Protein AF-A0A1X1W3M1-F1 (afdb_monomer)

Secondary structure (DSSP, 8-state):
--HHHHHHHHHHHHH-TT--THHHHHHHHHTT-SSPPPHHHHHHHHHHTTSS--------TT-S--

pLDDT: mean 84.22, std 10.46, range [52.62, 93.06]

Nearest PDB structures (foldseek):
  6pax-assembly1_A  TM=8.932E-01  e=8.999E-01  Homo sapiens
  1mdm-assembly1_A  TM=8.462E-01  e=1.290E+00  Homo sapiens

Sequence (66 aa):
MPAQLEAALLEQGRSRPYWVPRRPVFELDKRGVRPVPSESAAYRASVRAQMVDPRPRVSTRRRWGR

Structure (mmCIF, N/CA/C/O backbone):
data_AF-A0A1X1W3M1-F1
#
_entry.id   AF-A0A1X1W3M1-F1
#
loop_
_atom_site.group_PDB
_atom_site.id
_atom_site.type_symbol
_atom_site.label_atom_id
_atom_site.label_alt_id
_atom_site.label_comp_id
_atom_site.label_asym_id
_atom_site.label_entity_id
_atom_site.label_seq_id
_atom_site.pdbx_PDB_ins_code
_atom_site.Cartn_x
_atom_site.Cartn_y
_atom_site.Cartn_z
_atom_site.occupancy
_atom_site.B_iso_or_equiv
_atom_site.auth_seq_id
_atom_site.auth_comp_id
_atom_site.auth_asym_id
_atom_site.auth_atom_id
_atom_site.pdbx_PDB_model_num
ATOM 1 N N . MET A 1 1 ? -0.153 -3.663 9.056 1.00 83.69 1 MET A N 1
ATOM 2 C CA . MET A 1 1 ? -1.426 -3.238 8.440 1.00 83.69 1 MET A CA 1
ATOM 3 C C . MET A 1 1 ? -2.421 -4.362 8.678 1.00 83.69 1 MET A C 1
ATOM 5 O O . MET A 1 1 ? -2.030 -5.494 8.426 1.00 83.69 1 MET A O 1
ATOM 9 N N . PRO A 1 2 ? -3.619 -4.093 9.222 1.00 91.56 2 PRO A N 1
ATOM 10 C CA . PRO A 1 2 ? -4.675 -5.099 9.370 1.00 91.56 2 PRO A CA 1
ATOM 11 C C . PRO A 1 2 ? -5.050 -5.746 8.030 1.00 91.56 2 PRO A C 1
ATOM 13 O O . PRO A 1 2 ? -5.066 -5.060 7.007 1.00 91.56 2 PRO A O 1
ATOM 16 N N . ALA A 1 3 ? -5.378 -7.040 8.040 1.00 90.69 3 ALA A N 1
ATOM 17 C CA . ALA A 1 3 ? -5.635 -7.817 6.824 1.00 90.69 3 ALA A CA 1
ATOM 18 C C . ALA A 1 3 ? -6.814 -7.267 6.002 1.00 90.69 3 ALA A C 1
ATOM 20 O O . ALA A 1 3 ? -6.736 -7.190 4.780 1.00 90.69 3 ALA A O 1
ATOM 21 N N . GLN A 1 4 ? -7.870 -6.807 6.673 1.00 91.00 4 GLN A N 1
ATOM 22 C CA . GLN A 1 4 ? -9.060 -6.233 6.043 1.00 91.00 4 GLN A CA 1
ATOM 23 C C . GLN A 1 4 ? -8.729 -4.953 5.265 1.00 91.00 4 GLN A C 1
ATOM 25 O O . GLN A 1 4 ? -9.212 -4.747 4.155 1.00 91.00 4 GLN A O 1
ATOM 30 N N . LEU A 1 5 ? -7.859 -4.106 5.825 1.00 91.38 5 LEU A N 1
ATOM 31 C CA . LEU A 1 5 ? -7.396 -2.905 5.136 1.00 91.38 5 LEU A CA 1
ATOM 32 C C . LEU A 1 5 ? -6.526 -3.263 3.935 1.00 91.38 5 LEU A C 1
ATOM 34 O O . LEU A 1 5 ? -6.575 -2.578 2.915 1.00 91.38 5 LEU A O 1
ATOM 38 N N . GLU A 1 6 ? -5.691 -4.299 4.070 1.00 92.44 6 GLU A N 1
ATOM 39 C CA . GLU A 1 6 ? -4.820 -4.749 2.984 1.00 92.44 6 GLU A CA 1
ATOM 40 C C . GLU A 1 6 ? -5.659 -5.249 1.812 1.00 92.44 6 GLU A C 1
ATOM 42 O O . GLU A 1 6 ? -5.451 -4.799 0.688 1.00 92.44 6 GLU A O 1
ATOM 47 N N . ALA A 1 7 ? -6.671 -6.074 2.085 1.00 93.00 7 ALA A N 1
ATOM 48 C CA . ALA A 1 7 ? -7.617 -6.545 1.083 1.00 93.00 7 ALA A CA 1
ATOM 49 C C . ALA A 1 7 ? -8.304 -5.379 0.352 1.00 93.00 7 ALA A C 1
ATO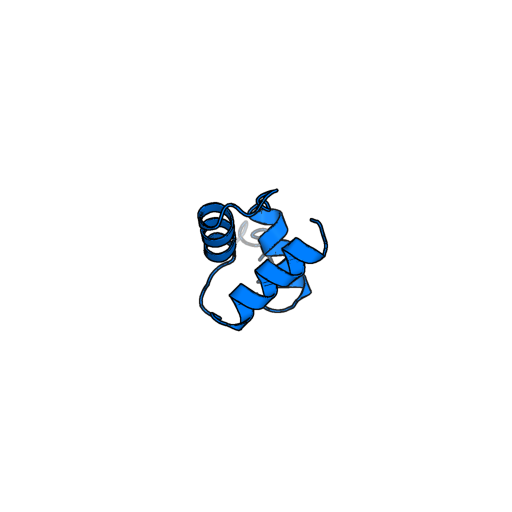M 51 O O . ALA A 1 7 ? -8.220 -5.304 -0.872 1.00 93.00 7 ALA A O 1
ATOM 52 N N . ALA A 1 8 ? -8.872 -4.416 1.088 1.00 91.31 8 ALA A N 1
ATOM 53 C CA . ALA A 1 8 ? -9.544 -3.258 0.493 1.00 91.31 8 ALA A CA 1
ATOM 54 C C . ALA A 1 8 ? -8.608 -2.414 -0.396 1.00 91.31 8 ALA A C 1
ATOM 56 O O . ALA A 1 8 ? -8.999 -1.941 -1.467 1.00 91.31 8 ALA A O 1
ATOM 57 N N . LEU A 1 9 ? -7.349 -2.237 0.022 1.00 91.69 9 LEU A N 1
ATOM 58 C CA . LEU A 1 9 ? -6.344 -1.523 -0.764 1.00 91.69 9 LEU A CA 1
ATOM 59 C C . LEU A 1 9 ? -5.997 -2.270 -2.061 1.00 91.69 9 LEU A C 1
ATOM 61 O O . LEU A 1 9 ? -5.928 -1.652 -3.128 1.00 91.69 9 LEU A O 1
ATOM 65 N N . LEU A 1 10 ? -5.791 -3.587 -1.979 1.00 91.38 10 LEU A N 1
ATOM 66 C CA . LEU A 1 10 ? -5.430 -4.425 -3.124 1.00 91.38 10 LEU A CA 1
ATOM 67 C C . LEU A 1 10 ? -6.588 -4.562 -4.119 1.00 91.38 10 LEU A C 1
ATOM 69 O O . LEU A 1 10 ? -6.367 -4.482 -5.325 1.00 91.38 10 LEU A O 1
ATOM 73 N N . GLU A 1 11 ? -7.824 -4.701 -3.648 1.00 92.25 11 GLU A N 1
ATOM 74 C CA . GLU A 1 11 ? -9.019 -4.710 -4.501 1.00 92.25 11 GLU A CA 1
ATOM 75 C C . GLU A 1 11 ? -9.147 -3.414 -5.304 1.00 92.25 11 GLU A C 1
ATOM 77 O O . GLU A 1 11 ? -9.351 -3.441 -6.522 1.00 92.25 11 GLU A O 1
ATOM 82 N N . GLN A 1 12 ? -8.926 -2.269 -4.653 1.00 88.56 12 GLN A N 1
ATOM 83 C CA . GLN A 1 12 ? -8.963 -0.977 -5.325 1.00 88.56 12 GLN A CA 1
ATOM 84 C C . GLN A 1 12 ? -7.868 -0.867 -6.396 1.00 88.56 12 GLN A C 1
ATOM 86 O O . GLN A 1 12 ? -8.147 -0.413 -7.507 1.00 88.56 12 GLN A O 1
ATOM 91 N N . GLY A 1 13 ? -6.655 -1.346 -6.102 1.00 87.44 13 GLY A N 1
ATOM 92 C CA . GLY A 1 13 ? -5.563 -1.414 -7.076 1.00 87.44 13 GLY A CA 1
ATOM 93 C C . GLY A 1 13 ? -5.875 -2.317 -8.276 1.00 87.44 13 GLY A C 1
ATOM 94 O O . GLY A 1 13 ? -5.558 -1.954 -9.405 1.00 87.44 13 GLY A O 1
ATOM 95 N N . ARG A 1 14 ? -6.544 -3.463 -8.069 1.00 87.81 14 ARG A N 1
ATOM 96 C CA . ARG A 1 14 ? -6.883 -4.412 -9.150 1.00 87.81 14 ARG A CA 1
ATOM 97 C C . ARG A 1 14 ? -7.922 -3.826 -10.093 1.00 87.81 14 ARG A C 1
ATOM 99 O O . ARG A 1 14 ? -7.804 -3.974 -11.302 1.00 87.81 14 ARG A O 1
ATOM 106 N N . SER A 1 15 ? -8.906 -3.119 -9.537 1.00 88.44 15 SER A N 1
ATOM 107 C CA . SER A 1 15 ? -9.920 -2.427 -10.337 1.00 88.44 15 SER A CA 1
ATOM 108 C C . SER A 1 15 ? -9.334 -1.291 -11.186 1.00 88.44 15 SER A C 1
ATOM 110 O O . SER A 1 15 ? -9.933 -0.895 -12.184 1.00 88.44 15 SER A O 1
ATOM 112 N N . ARG A 1 16 ? -8.184 -0.728 -10.777 1.00 85.62 16 ARG A N 1
ATOM 113 C CA . ARG A 1 16 ? -7.599 0.498 -11.343 1.00 85.62 16 ARG A CA 1
ATOM 114 C C . ARG A 1 16 ? -6.069 0.383 -11.454 1.00 85.62 16 ARG A C 1
ATOM 116 O O . ARG A 1 16 ? -5.352 1.012 -10.677 1.00 85.62 16 ARG A O 1
ATOM 123 N N . PRO A 1 17 ? -5.550 -0.367 -12.444 1.00 77.88 17 PRO A N 1
ATOM 124 C CA . PRO A 1 17 ? -4.133 -0.749 -12.516 1.00 77.88 17 PRO A CA 1
ATOM 125 C C . PRO A 1 17 ? -3.127 0.409 -12.624 1.00 77.88 17 PRO A C 1
ATOM 127 O O . PRO A 1 17 ? -1.962 0.255 -12.280 1.00 77.88 17 PRO A O 1
ATOM 130 N N . TYR A 1 18 ? -3.557 1.588 -13.079 1.00 81.1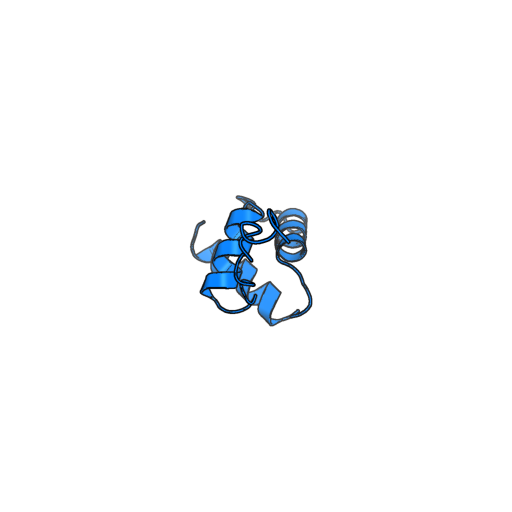2 18 TYR A N 1
ATOM 131 C CA . TYR A 1 18 ? -2.711 2.784 -13.208 1.00 81.12 18 TYR A CA 1
ATOM 132 C C . TYR A 1 18 ? -2.618 3.610 -11.912 1.00 81.12 18 TYR A C 1
ATOM 134 O O . TYR A 1 18 ? -1.966 4.656 -11.869 1.00 81.12 18 TYR A O 1
ATOM 142 N N . TRP A 1 19 ? -3.284 3.176 -10.840 1.00 83.31 19 TRP A N 1
ATOM 143 C CA . TRP A 1 19 ? -3.227 3.841 -9.545 1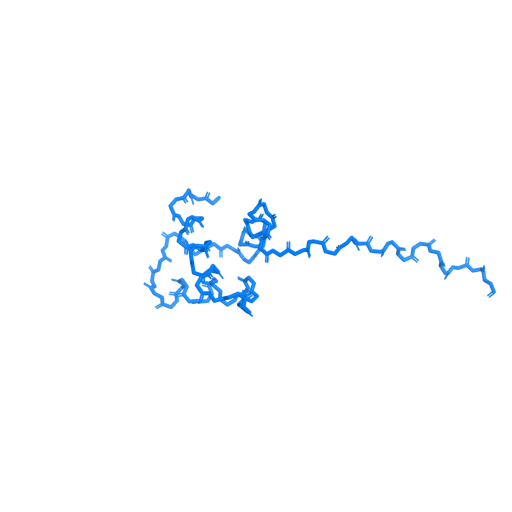.00 83.31 19 TRP A CA 1
ATOM 144 C C . TRP A 1 19 ? -1.946 3.457 -8.813 1.00 83.31 19 TRP A C 1
ATOM 146 O O . TRP A 1 19 ? -1.870 2.435 -8.137 1.00 83.31 19 TRP A O 1
ATOM 156 N N . VAL A 1 20 ? -0.940 4.327 -8.908 1.00 73.75 20 VAL A N 1
ATOM 157 C CA . VAL A 1 20 ? 0.246 4.263 -8.042 1.00 73.75 20 VAL A CA 1
ATOM 158 C C . VAL A 1 20 ? -0.161 4.220 -6.559 1.00 73.75 20 VAL A C 1
ATOM 160 O O . VAL A 1 20 ? -1.142 4.876 -6.204 1.00 73.75 20 VAL A O 1
ATOM 163 N N . PRO A 1 21 ? 0.592 3.538 -5.665 1.00 75.06 21 PRO A N 1
ATOM 164 C CA . PRO A 1 21 ? 0.196 3.258 -4.272 1.00 75.06 21 PRO A 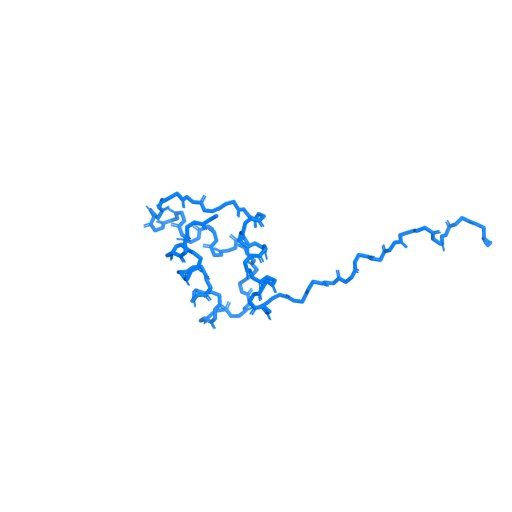CA 1
ATOM 165 C C . PRO A 1 21 ? -0.243 4.464 -3.425 1.00 75.06 21 PRO A C 1
ATOM 167 O O . PRO A 1 21 ? -1.007 4.302 -2.476 1.00 75.06 21 PRO A O 1
ATOM 170 N N . ARG A 1 22 ? 0.164 5.684 -3.794 1.00 83.81 22 ARG A N 1
ATOM 171 C CA . ARG A 1 22 ? -0.339 6.938 -3.206 1.00 83.81 22 ARG A CA 1
ATOM 172 C C . ARG A 1 22 ? -1.837 7.141 -3.385 1.00 83.81 22 ARG A C 1
ATOM 174 O O . ARG A 1 22 ? -2.512 7.610 -2.472 1.00 83.81 22 ARG A O 1
ATOM 181 N N . ARG A 1 23 ? -2.360 6.826 -4.571 1.00 88.44 23 ARG A N 1
ATOM 182 C CA . ARG A 1 23 ? -3.749 7.116 -4.929 1.00 88.44 23 ARG A CA 1
ATOM 183 C C . ARG A 1 23 ? -4.733 6.243 -4.146 1.00 88.44 23 ARG A C 1
ATOM 185 O O . ARG A 1 23 ? -5.689 6.807 -3.624 1.00 88.44 23 ARG A O 1
ATOM 192 N N . PRO A 1 24 ? -4.489 4.932 -3.952 1.00 85.62 24 PRO A N 1
ATOM 193 C CA . PRO A 1 24 ? -5.335 4.122 -3.094 1.00 85.62 24 PRO A CA 1
ATOM 194 C C . PRO A 1 24 ? -5.405 4.603 -1.643 1.00 85.62 24 PRO A C 1
ATOM 196 O O . PRO A 1 24 ? -6.492 4.612 -1.075 1.00 85.62 24 PRO A O 1
ATOM 199 N N . VAL A 1 25 ? -4.282 5.043 -1.062 1.00 90.00 25 VAL A N 1
ATOM 200 C CA . VAL A 1 25 ? -4.240 5.589 0.308 1.00 90.00 25 VAL A CA 1
ATOM 201 C C . VAL A 1 25 ? -5.106 6.843 0.428 1.00 90.00 25 VAL A C 1
ATOM 203 O O . VAL A 1 25 ? -5.918 6.937 1.345 1.00 90.00 25 VAL A O 1
ATOM 206 N N . PHE A 1 26 ? -4.979 7.768 -0.527 1.00 91.50 26 PHE A N 1
ATOM 207 C CA . PHE A 1 26 ? -5.793 8.984 -0.582 1.00 91.50 26 PHE A CA 1
ATOM 208 C C . PHE A 1 26 ? -7.295 8.674 -0.656 1.00 91.50 26 PHE A C 1
ATOM 210 O O . PHE A 1 26 ? -8.092 9.269 0.062 1.00 91.50 26 PHE A O 1
ATOM 217 N N . GLU A 1 27 ? -7.692 7.721 -1.499 1.00 91.69 27 GLU A N 1
ATOM 218 C CA . GLU A 1 27 ? -9.104 7.354 -1.645 1.00 91.69 27 GLU A CA 1
ATOM 219 C C . GLU A 1 27 ? -9.656 6.639 -0.404 1.00 91.69 27 GLU A C 1
ATOM 221 O O . GLU A 1 27 ? -10.811 6.852 -0.045 1.00 91.69 27 GLU A O 1
ATOM 226 N N . LEU A 1 28 ? -8.846 5.826 0.284 1.00 89.56 28 LEU A N 1
ATOM 227 C CA . LEU A 1 28 ? -9.242 5.213 1.557 1.00 89.56 28 LEU A CA 1
ATOM 228 C C . LEU A 1 28 ? -9.454 6.267 2.648 1.00 89.56 28 LEU A C 1
ATOM 230 O O . LEU A 1 28 ? -10.433 6.186 3.390 1.00 89.56 28 LEU A O 1
ATOM 234 N N . ASP A 1 29 ? -8.583 7.274 2.715 1.00 91.75 29 ASP A N 1
ATOM 235 C CA . ASP A 1 29 ? -8.751 8.38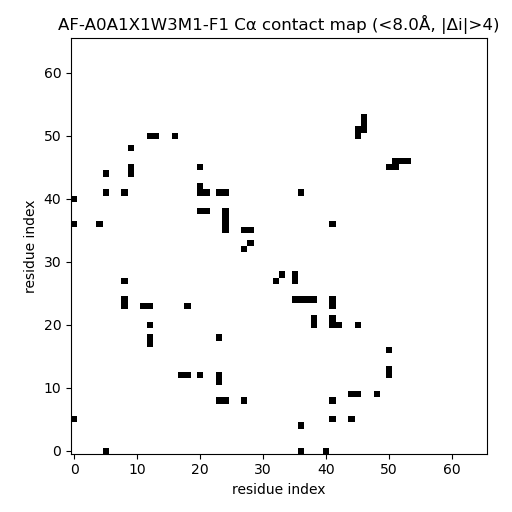4 3.651 1.00 91.75 29 ASP A CA 1
ATOM 236 C C . ASP A 1 29 ? -9.999 9.213 3.330 1.00 91.75 29 ASP A C 1
ATOM 238 O O . ASP A 1 29 ? -10.820 9.459 4.214 1.00 91.75 29 ASP A O 1
ATOM 242 N N . LYS A 1 30 ? -10.213 9.536 2.048 1.00 93.06 30 LYS A N 1
ATOM 243 C CA . LYS A 1 30 ? -11.419 10.229 1.572 1.00 93.06 30 LYS A CA 1
ATOM 244 C C . LYS A 1 30 ? -12.710 9.475 1.917 1.00 93.06 30 LYS A C 1
ATOM 246 O O . LYS A 1 30 ? -13.736 10.101 2.159 1.00 93.06 30 LYS A O 1
ATOM 251 N N . ARG A 1 31 ? -12.670 8.139 1.945 1.00 91.44 31 ARG A N 1
ATOM 252 C CA . ARG A 1 31 ? -13.797 7.269 2.334 1.00 91.44 31 ARG A CA 1
ATOM 253 C C . ARG A 1 31 ? -13.956 7.109 3.851 1.00 91.44 31 ARG A C 1
ATOM 255 O O . ARG A 1 31 ? -14.844 6.382 4.281 1.00 91.44 31 ARG A O 1
ATOM 262 N N . GLY A 1 32 ? -13.109 7.747 4.660 1.00 90.75 32 GLY A N 1
ATOM 263 C CA . GLY A 1 32 ? -13.164 7.666 6.120 1.00 90.75 32 GLY A CA 1
ATOM 264 C C . GLY A 1 32 ? -12.682 6.331 6.688 1.00 90.75 32 GLY A C 1
ATOM 265 O O . GLY A 1 32 ? -12.943 6.028 7.850 1.00 90.75 32 GLY A O 1
ATOM 266 N N . VAL A 1 33 ? -11.968 5.519 5.902 1.00 88.75 33 VAL A N 1
ATOM 267 C CA . VAL A 1 33 ? -11.437 4.239 6.377 1.00 88.75 33 VAL A CA 1
ATOM 268 C C . VAL A 1 33 ? -10.328 4.504 7.396 1.00 88.75 33 VAL A C 1
ATOM 270 O O . VAL A 1 33 ? -9.427 5.320 7.165 1.00 88.75 33 VAL A O 1
ATOM 273 N N . ARG A 1 34 ? -10.398 3.830 8.549 1.00 87.81 34 ARG A N 1
ATOM 274 C CA . ARG A 1 34 ? -9.443 3.983 9.652 1.00 87.81 34 ARG A CA 1
ATOM 275 C C . ARG A 1 34 ? -8.968 2.616 10.170 1.00 87.81 34 ARG A C 1
ATOM 277 O O . ARG A 1 34 ? -9.772 1.692 10.252 1.00 87.81 34 ARG A O 1
ATOM 284 N N . PRO A 1 35 ? -7.688 2.495 10.566 1.00 89.19 35 PRO A N 1
ATOM 285 C CA . PRO A 1 35 ? -6.618 3.477 10.360 1.00 89.19 35 PRO A CA 1
ATOM 286 C C . PRO A 1 35 ? -6.244 3.632 8.876 1.00 89.19 35 PRO A C 1
ATOM 288 O O . PRO A 1 35 ? -6.312 2.675 8.107 1.00 89.19 35 PRO A O 1
ATOM 291 N N . VAL A 1 36 ? -5.815 4.831 8.472 1.00 90.00 36 VAL A N 1
ATOM 292 C CA . VAL A 1 36 ? -5.286 5.048 7.116 1.00 90.00 36 VAL A CA 1
ATOM 293 C C . VAL A 1 36 ? -3.905 4.389 7.031 1.00 90.00 36 VAL A C 1
ATOM 295 O O . VAL A 1 36 ? -3.040 4.691 7.859 1.00 90.00 36 VAL A O 1
ATOM 298 N N . PRO A 1 37 ? -3.661 3.474 6.076 1.00 90.62 37 PRO A N 1
ATOM 299 C CA . PRO A 1 37 ? -2.339 2.889 5.908 1.00 90.62 37 PRO A CA 1
ATOM 300 C C . PRO A 1 37 ? -1.338 3.955 5.457 1.00 90.62 37 PRO A C 1
ATOM 302 O O . PRO A 1 37 ? -1.649 4.805 4.627 1.00 90.62 37 PRO A O 1
ATOM 305 N N . SER A 1 38 ? -0.103 3.884 5.955 1.00 91.00 38 SER A N 1
ATOM 306 C CA . SER A 1 38 ? 0.966 4.730 5.424 1.00 91.00 38 SER A CA 1
ATOM 307 C C . SER A 1 38 ? 1.293 4.357 3.978 1.00 91.00 38 SER A C 1
ATOM 309 O O . SER A 1 38 ? 1.127 3.207 3.560 1.00 91.00 38 SER A O 1
ATOM 311 N N . GLU A 1 39 ? 1.834 5.311 3.223 1.00 90.19 39 GLU A N 1
ATOM 312 C CA . GLU A 1 39 ? 2.254 5.093 1.835 1.00 90.19 39 GLU A CA 1
ATOM 313 C C . GLU A 1 39 ? 3.240 3.916 1.709 1.00 90.19 39 GLU A C 1
ATOM 315 O O . GLU A 1 39 ? 3.089 3.055 0.844 1.00 90.19 39 GLU A O 1
ATOM 320 N N . SER A 1 40 ? 4.187 3.797 2.645 1.00 91.56 40 SER A N 1
ATOM 321 C CA . SER A 1 40 ? 5.127 2.671 2.707 1.00 91.56 40 SER A CA 1
ATOM 322 C C . SER A 1 40 ? 4.448 1.328 2.997 1.00 91.56 40 SER A C 1
ATOM 324 O O . SER A 1 40 ? 4.907 0.292 2.513 1.00 91.56 40 SER A O 1
ATOM 326 N N . ALA A 1 41 ? 3.379 1.306 3.801 1.00 92.19 41 ALA A N 1
ATOM 327 C CA . ALA A 1 41 ? 2.615 0.085 4.056 1.00 92.19 41 ALA A CA 1
ATOM 328 C C . ALA A 1 41 ? 1.840 -0.352 2.806 1.00 92.19 41 ALA A C 1
ATOM 330 O O . ALA A 1 41 ? 1.909 -1.526 2.442 1.00 92.19 41 ALA A O 1
ATOM 331 N N . ALA A 1 42 ? 1.196 0.600 2.123 1.00 92.06 42 ALA A N 1
ATOM 332 C CA . ALA A 1 42 ? 0.532 0.375 0.843 1.00 92.06 42 ALA A CA 1
ATOM 333 C C . ALA A 1 42 ? 1.510 -0.148 -0.218 1.00 92.06 42 ALA A C 1
ATOM 335 O O . ALA A 1 42 ? 1.254 -1.178 -0.833 1.00 92.06 42 ALA A O 1
ATOM 336 N N . TYR A 1 43 ? 2.675 0.493 -0.361 1.00 91.38 43 TYR A N 1
ATOM 337 C CA . TYR A 1 43 ? 3.720 0.063 -1.291 1.00 91.38 43 TYR A CA 1
ATOM 338 C C . TYR A 1 43 ? 4.162 -1.384 -1.035 1.00 91.38 43 TYR A C 1
ATOM 340 O O . TYR A 1 43 ? 4.186 -2.197 -1.956 1.00 91.38 43 TYR A O 1
ATOM 348 N N . ARG A 1 44 ? 4.466 -1.740 0.222 1.00 91.88 44 ARG A N 1
ATOM 349 C CA . ARG A 1 44 ? 4.875 -3.111 0.572 1.00 91.88 44 ARG A CA 1
ATOM 350 C C . ARG A 1 44 ? 3.785 -4.143 0.276 1.00 91.88 44 ARG A C 1
ATOM 352 O O . ARG A 1 44 ? 4.119 -5.238 -0.166 1.00 91.88 44 ARG A O 1
ATOM 359 N N . ALA A 1 45 ? 2.515 -3.807 0.505 1.00 92.62 45 ALA A N 1
ATOM 360 C CA . ALA A 1 45 ? 1.395 -4.681 0.161 1.00 92.62 45 ALA A CA 1
ATOM 361 C C . ALA A 1 45 ? 1.266 -4.875 -1.356 1.00 92.62 45 ALA A C 1
ATOM 363 O O . ALA A 1 45 ? 1.179 -6.009 -1.820 1.00 92.62 45 ALA A O 1
ATOM 364 N N . SER A 1 46 ? 1.351 -3.795 -2.136 1.00 90.88 46 SER A N 1
ATOM 365 C CA . SER A 1 46 ? 1.324 -3.857 -3.601 1.00 90.88 46 SER A CA 1
ATOM 366 C C . SER A 1 46 ? 2.475 -4.678 -4.183 1.00 90.88 46 SER A C 1
ATOM 368 O O . SER A 1 46 ? 2.247 -5.469 -5.092 1.00 90.88 46 SER A O 1
ATOM 370 N N . VAL A 1 47 ? 3.694 -4.538 -3.648 1.00 91.06 47 VAL A N 1
ATOM 371 C CA . VAL A 1 47 ? 4.852 -5.347 -4.067 1.00 91.06 47 VAL A CA 1
ATOM 372 C C . VAL A 1 47 ? 4.638 -6.824 -3.737 1.00 91.06 47 VAL A C 1
ATOM 374 O O . VAL A 1 47 ? 4.862 -7.679 -4.587 1.00 91.06 47 VAL A O 1
ATOM 377 N N . ARG A 1 48 ? 4.156 -7.141 -2.527 1.00 91.94 48 ARG A N 1
ATOM 378 C CA . ARG A 1 48 ? 3.870 -8.527 -2.116 1.00 91.94 48 ARG A CA 1
ATOM 379 C C . ARG A 1 48 ? 2.814 -9.185 -3.003 1.00 91.94 48 ARG A C 1
ATOM 381 O O . ARG A 1 48 ? 2.943 -10.355 -3.33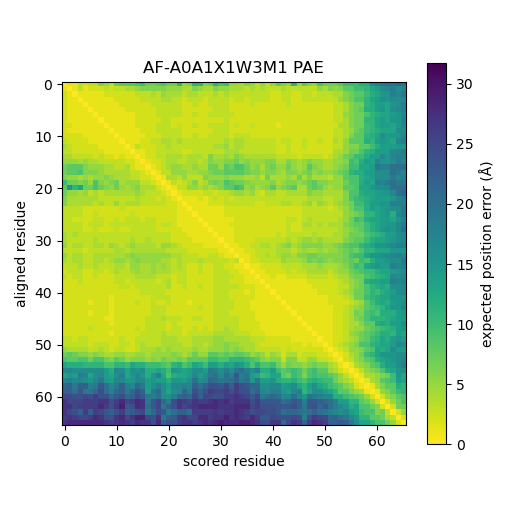4 1.00 91.94 48 ARG A O 1
ATOM 388 N N . ALA A 1 49 ? 1.799 -8.424 -3.398 1.00 91.50 49 ALA A N 1
ATOM 389 C CA . ALA A 1 49 ? 0.749 -8.859 -4.312 1.00 91.50 49 ALA A CA 1
ATOM 390 C C . ALA A 1 49 ? 1.140 -8.744 -5.799 1.00 91.50 49 ALA A C 1
ATOM 392 O O . ALA A 1 49 ? 0.272 -8.887 -6.657 1.00 91.50 49 ALA A O 1
ATOM 393 N N . GLN A 1 50 ? 2.412 -8.451 -6.104 1.00 89.38 50 GLN A N 1
ATOM 394 C CA . GLN A 1 50 ? 2.960 -8.324 -7.461 1.00 89.38 50 GLN A CA 1
ATOM 395 C C . GLN A 1 50 ? 2.236 -7.294 -8.351 1.00 89.38 50 GLN A C 1
ATOM 397 O O . GLN A 1 50 ? 2.257 -7.386 -9.573 1.00 89.38 50 GLN A O 1
ATOM 402 N N . MET A 1 51 ? 1.609 -6.281 -7.747 1.00 86.50 51 MET A N 1
ATOM 403 C CA . MET A 1 51 ? 0.910 -5.202 -8.463 1.00 86.50 51 MET A CA 1
ATOM 404 C C . MET A 1 51 ? 1.851 -4.081 -8.912 1.00 86.50 51 MET A C 1
ATOM 406 O O . MET A 1 51 ? 1.499 -3.267 -9.759 1.00 86.50 51 MET A O 1
ATOM 410 N N . VAL A 1 52 ? 3.034 -4.009 -8.303 1.00 85.25 52 VAL A N 1
ATOM 411 C CA . VAL A 1 52 ? 4.100 -3.069 -8.643 1.00 85.25 52 VAL A CA 1
ATOM 412 C C . VAL A 1 52 ? 5.364 -3.885 -8.832 1.00 85.25 52 VAL A C 1
ATOM 414 O O . VAL A 1 52 ? 5.724 -4.646 -7.936 1.00 85.25 52 VAL A O 1
ATOM 417 N N . ASP A 1 53 ? 6.039 -3.696 -9.964 1.00 81.56 53 ASP A N 1
ATOM 418 C CA . ASP A 1 53 ? 7.379 -4.234 -10.172 1.00 81.56 53 ASP A CA 1
ATOM 419 C C . ASP A 1 53 ? 8.3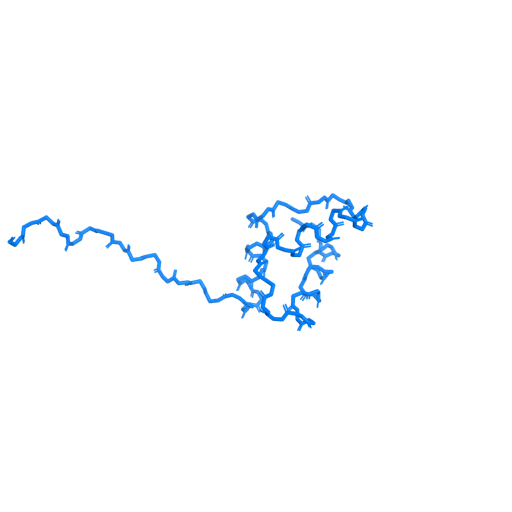72 -3.436 -9.308 1.00 81.56 53 ASP A C 1
ATOM 421 O O . ASP A 1 53 ? 8.568 -2.231 -9.544 1.00 81.56 53 ASP A O 1
ATOM 425 N N . PRO A 1 54 ? 8.969 -4.044 -8.266 1.00 81.88 54 PRO A N 1
ATOM 426 C CA . PRO A 1 54 ? 9.995 -3.381 -7.493 1.00 81.88 54 PRO A CA 1
ATOM 427 C C . PRO A 1 54 ? 11.237 -3.273 -8.375 1.00 81.88 54 PRO A C 1
ATOM 429 O O . PRO A 1 54 ? 12.073 -4.176 -8.395 1.00 81.88 54 PRO A O 1
ATOM 432 N N . ARG A 1 55 ? 11.385 -2.147 -9.090 1.00 78.38 55 ARG A N 1
ATOM 433 C CA . ARG A 1 55 ? 12.606 -1.904 -9.863 1.00 78.38 55 ARG A CA 1
ATOM 434 C C . ARG A 1 55 ? 13.815 -2.154 -8.960 1.00 78.38 55 ARG A C 1
ATOM 436 O O . ARG A 1 55 ? 13.885 -1.560 -7.874 1.00 78.38 55 ARG A O 1
ATOM 443 N N . PRO A 1 56 ? 14.772 -3.000 -9.380 1.00 65.56 56 PRO A N 1
ATOM 444 C CA . PRO A 1 56 ? 15.960 -3.237 -8.588 1.00 65.56 56 PRO A CA 1
ATOM 445 C C . PRO A 1 56 ? 16.648 -1.893 -8.368 1.00 65.56 56 PRO A C 1
ATOM 447 O O . PRO A 1 56 ? 16.865 -1.122 -9.308 1.00 65.56 56 PRO A O 1
ATOM 450 N N . ARG A 1 57 ? 16.957 -1.581 -7.106 1.00 64.44 57 ARG A N 1
ATOM 451 C CA . ARG A 1 57 ? 17.741 -0.391 -6.775 1.00 64.44 57 ARG A CA 1
ATOM 452 C C . ARG A 1 57 ? 19.079 -0.521 -7.489 1.00 64.44 57 ARG A C 1
ATOM 454 O O . ARG A 1 57 ? 19.921 -1.320 -7.087 1.00 64.44 57 ARG A O 1
ATOM 461 N N . VAL A 1 58 ? 19.274 0.256 -8.550 1.00 67.38 58 VAL A N 1
ATOM 462 C CA . VAL A 1 58 ? 20.556 0.297 -9.246 1.00 67.38 58 VAL A CA 1
ATOM 463 C C . VAL A 1 58 ? 21.540 0.973 -8.302 1.00 67.38 58 VAL A C 1
ATOM 465 O O . VAL A 1 58 ? 21.416 2.158 -7.995 1.00 67.38 58 VAL A O 1
ATOM 468 N N . SER A 1 59 ? 22.485 0.199 -7.777 1.00 66.12 59 SER A N 1
ATOM 469 C CA . SER A 1 59 ? 23.560 0.741 -6.955 1.00 66.12 59 SER A CA 1
ATOM 470 C C . SER A 1 59 ? 24.379 1.715 -7.804 1.00 66.12 59 SER A C 1
ATOM 472 O O . SER A 1 59 ? 25.000 1.320 -8.789 1.00 66.12 59 SER A O 1
ATOM 474 N N . THR A 1 60 ? 24.416 2.991 -7.419 1.00 64.06 60 THR A N 1
ATOM 475 C CA . THR A 1 60 ? 25.222 4.042 -8.068 1.00 64.06 60 THR A CA 1
ATOM 476 C C . THR A 1 60 ? 26.733 3.860 -7.871 1.00 64.06 60 THR A C 1
ATOM 478 O O . THR A 1 60 ? 27.523 4.691 -8.310 1.00 64.06 60 THR A O 1
ATOM 481 N N . ARG A 1 61 ? 27.175 2.747 -7.269 1.00 59.34 61 ARG A N 1
ATOM 482 C CA . ARG A 1 61 ? 28.563 2.484 -6.856 1.00 59.34 61 ARG A CA 1
ATOM 483 C C . ARG A 1 61 ? 29.549 2.179 -8.000 1.00 59.34 61 ARG A C 1
ATOM 485 O O . ARG A 1 61 ? 30.640 1.699 -7.728 1.00 59.34 61 ARG A O 1
ATOM 492 N N . ARG A 1 62 ? 29.211 2.442 -9.270 1.00 61.31 62 ARG A N 1
ATOM 493 C CA . ARG A 1 62 ? 30.111 2.225 -10.428 1.00 61.31 62 ARG A CA 1
ATOM 494 C C . ARG A 1 62 ? 30.250 3.438 -11.354 1.00 61.31 62 ARG A C 1
ATOM 496 O O . ARG A 1 62 ? 30.210 3.284 -12.570 1.00 61.31 62 ARG A O 1
ATOM 503 N N . ARG A 1 63 ? 30.421 4.643 -10.810 1.00 61.94 63 ARG A N 1
ATOM 504 C CA . ARG A 1 63 ? 30.961 5.782 -11.578 1.00 61.94 63 ARG A CA 1
ATOM 505 C C . ARG A 1 63 ? 31.852 6.661 -10.706 1.00 61.94 63 ARG A C 1
ATOM 507 O O . ARG A 1 63 ? 31.551 7.819 -10.473 1.00 61.94 63 ARG A O 1
ATOM 514 N N . TRP A 1 64 ? 32.934 6.082 -10.207 1.00 64.75 64 TRP A N 1
ATOM 515 C CA . TRP A 1 64 ? 34.128 6.841 -9.846 1.00 64.75 64 TRP A CA 1
ATOM 516 C C . TRP A 1 64 ? 35.298 6.096 -10.488 1.00 64.75 64 TRP A C 1
ATOM 518 O O . TRP A 1 64 ? 35.548 4.948 -10.130 1.00 64.75 64 TRP A O 1
ATOM 528 N N . GLY A 1 65 ? 35.916 6.712 -11.499 1.00 66.69 65 GLY A N 1
ATOM 529 C CA . GLY A 1 65 ? 37.043 6.158 -12.255 1.00 66.69 65 GLY A CA 1
ATOM 530 C C . GLY A 1 65 ? 36.685 5.639 -13.652 1.00 66.69 65 GLY A C 1
ATOM 531 O O . GLY A 1 65 ? 36.622 4.430 -13.868 1.00 66.69 65 GLY A O 1
ATOM 532 N N . ARG A 1 66 ? 36.459 6.548 -14.602 1.00 52.62 66 ARG A N 1
ATOM 533 C CA . ARG A 1 66 ? 36.826 6.367 -16.011 1.00 52.62 66 ARG A CA 1
ATOM 534 C C . ARG A 1 66 ? 37.226 7.713 -16.583 1.00 52.62 66 ARG A C 1
ATOM 536 O O . ARG A 1 66 ? 36.525 8.688 -16.235 1.00 52.62 66 ARG A O 1
#

Radius of gyration: 15.29 Å; Cα contacts (8 Å, |Δi|>4): 44; chains: 1; bounding box: 51×19×26 Å

Mean predicted aligned error: 6.88 Å

Foldseek 3Di:
DDPVVLVQLVVVCVVPLPDQLVNSLVVCVVVVNPPRDDSVRSVVSCVVVVSDDPPPPDPPPPPDDD

Organism: Mycolicibacterium iranicum (NCBI:txid912594)

Solvent-accessible surface area (backbone atoms only — not comparable to full-atom values): 4239 Å² total; per-residue (Å²): 130,61,67,70,61,51,50,56,47,51,53,54,36,68,79,36,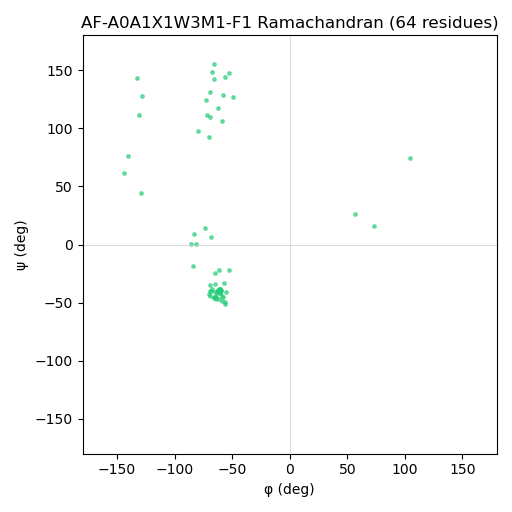78,85,52,53,50,62,52,53,45,52,52,38,46,76,70,68,46,76,82,66,66,51,60,70,56,41,40,54,50,35,43,75,69,65,75,42,84,80,73,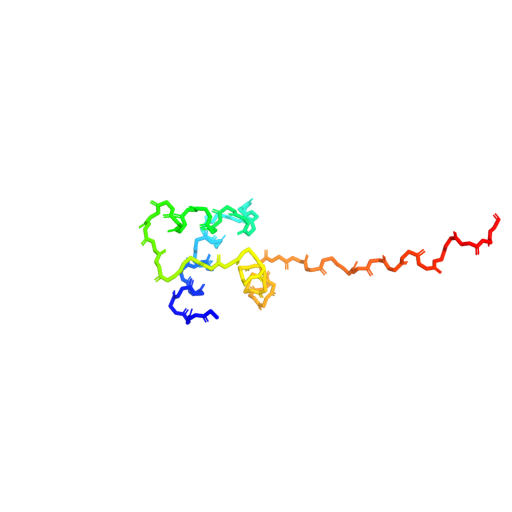76,81,76,75,79,88,81,80,82,88,132